Protein AF-A0A521YES2-F1 (afdb_monomer_lite)

Sequence (95 aa):
GELEEAHASLLRTQDLILELIASLALDADGEAGALARQIAPLYEYVYRRTLDASLRKDAAPLREVVRLITPMRAAWQSVLDCVQAGPVTTGVTRG

Foldseek 3Di:
DVLVVLLVVLVVVLVVLVVVLVPQPCVDDDPSNVVSVVCNVLSVQLNVLSVVCNVVVHCVSVVVSCVSVVVVVVVVVVVVVVVVVPPPPPDPPDD

Secondary structure (DSSP, 8-state):
-HHHHHHHHHHHHHHHHHHHHHTS-TT--HHHHHHHHHHHHHHHHHHHHHHHHHHHT-SHHHHHHHHHHHHHHHHHHHHHHHHHT----------

pLDDT: mean 89.88, std 11.69, range [52.5, 97.94]

Radius of gyration: 18.61 Å; chains: 1; bounding box: 31×32×68 Å

Structure (mmCIF, N/CA/C/O backbone):
data_AF-A0A521YES2-F1
#
_entry.id   AF-A0A521YES2-F1
#
loop_
_atom_site.group_PDB
_atom_site.id
_atom_site.type_symbol
_atom_site.label_atom_id
_atom_site.label_alt_id
_atom_site.label_comp_id
_atom_site.label_asym_id
_atom_site.label_entity_id
_atom_site.label_seq_id
_atom_site.pdbx_PDB_ins_code
_atom_site.Cartn_x
_atom_site.Cartn_y
_atom_site.Cartn_z
_atom_site.occupancy
_atom_site.B_iso_or_equiv
_atom_site.auth_seq_id
_atom_site.auth_comp_id
_atom_site.auth_asym_id
_atom_site.auth_atom_id
_atom_site.pdbx_PDB_model_num
ATOM 1 N N . GLY A 1 1 ? -6.5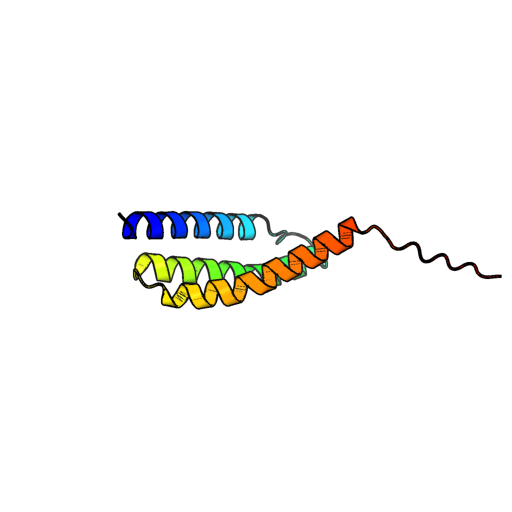15 -11.038 23.378 1.00 80.88 1 GLY A N 1
ATOM 2 C CA . GLY A 1 1 ? -7.950 -11.164 23.034 1.00 80.88 1 GLY A CA 1
ATOM 3 C C . GLY A 1 1 ? -8.145 -10.943 21.545 1.00 80.88 1 GLY A C 1
ATOM 4 O O . GLY A 1 1 ? -7.284 -10.329 20.930 1.00 80.88 1 GLY A O 1
ATOM 5 N N . GLU A 1 2 ? -9.258 -11.394 20.960 1.00 85.75 2 GLU A N 1
ATOM 6 C CA . GLU A 1 2 ? -9.475 -11.383 19.494 1.00 85.75 2 GLU A CA 1
ATOM 7 C C . GLU A 1 2 ? -9.269 -9.999 18.840 1.00 85.75 2 GLU A C 1
ATOM 9 O O . GLU A 1 2 ? -8.734 -9.892 17.739 1.00 85.75 2 GLU A O 1
ATOM 14 N N . LEU A 1 3 ? -9.616 -8.913 19.543 1.00 85.00 3 LEU A N 1
ATOM 15 C CA . LEU A 1 3 ? -9.404 -7.537 19.070 1.00 85.00 3 LEU A CA 1
ATOM 16 C C . LEU A 1 3 ? -7.922 -7.138 18.973 1.00 85.00 3 LEU A C 1
ATOM 18 O O . LEU A 1 3 ? -7.544 -6.391 18.069 1.00 85.00 3 LEU A O 1
ATOM 22 N N . GLU A 1 4 ? -7.084 -7.617 19.891 1.00 87.19 4 GLU A N 1
ATOM 23 C CA . GLU A 1 4 ? -5.640 -7.349 19.893 1.00 87.19 4 GLU A CA 1
ATOM 24 C C . GLU A 1 4 ? -4.958 -8.107 18.752 1.00 87.19 4 GLU A C 1
ATOM 26 O O . GLU A 1 4 ? -4.124 -7.547 18.043 1.00 87.19 4 GLU A O 1
ATOM 31 N N . GLU A 1 5 ? -5.372 -9.354 18.516 1.00 91.62 5 GLU A N 1
ATOM 32 C CA . GLU A 1 5 ? -4.874 -10.189 17.418 1.00 91.62 5 GLU A CA 1
ATOM 33 C C . GLU A 1 5 ? -5.275 -9.631 16.046 1.00 91.62 5 GLU A C 1
ATOM 35 O O . GLU A 1 5 ? -4.449 -9.563 15.128 1.00 91.62 5 GLU A O 1
ATOM 40 N N . ALA A 1 6 ? -6.519 -9.159 15.911 1.00 89.75 6 ALA A N 1
ATOM 41 C CA . ALA A 1 6 ? -6.984 -8.474 14.709 1.00 89.75 6 ALA A CA 1
ATOM 42 C C . ALA A 1 6 ? -6.181 -7.189 14.454 1.00 89.75 6 ALA A C 1
ATOM 44 O O . ALA A 1 6 ? -5.730 -6.945 13.334 1.00 89.75 6 ALA A O 1
ATOM 45 N N . HIS A 1 7 ? -5.945 -6.385 15.494 1.00 90.25 7 HIS A N 1
ATOM 46 C CA . HIS A 1 7 ? -5.145 -5.169 15.379 1.00 90.25 7 HIS A CA 1
ATOM 47 C C . HIS A 1 7 ? -3.692 -5.465 14.981 1.00 90.25 7 HIS A C 1
ATOM 49 O O . HIS A 1 7 ? -3.180 -4.839 14.053 1.00 90.25 7 HIS A O 1
ATOM 55 N N . ALA A 1 8 ? -3.052 -6.457 15.605 1.00 93.62 8 ALA A N 1
ATOM 56 C CA . ALA A 1 8 ? -1.694 -6.879 15.264 1.00 93.62 8 ALA A CA 1
ATOM 57 C C . ALA A 1 8 ? -1.588 -7.373 13.810 1.00 93.62 8 ALA A C 1
ATOM 59 O O . ALA A 1 8 ? -0.628 -7.057 13.106 1.00 93.62 8 ALA A O 1
ATOM 60 N N . SER A 1 9 ? -2.598 -8.100 13.328 1.00 94.38 9 SER A N 1
ATOM 61 C CA . SER A 1 9 ? -2.660 -8.556 11.934 1.00 94.38 9 SER A CA 1
ATOM 62 C C . SER A 1 9 ? -2.794 -7.389 10.952 1.00 94.38 9 SER A C 1
ATOM 64 O O . SER A 1 9 ? -2.158 -7.392 9.895 1.00 94.38 9 SER A O 1
ATOM 66 N N . LEU A 1 10 ? -3.568 -6.359 11.307 1.00 94.12 10 LEU A N 1
ATOM 67 C CA . LEU A 1 10 ? -3.687 -5.146 10.500 1.00 94.12 10 LEU A CA 1
ATOM 68 C C . LEU A 1 10 ? -2.386 -4.348 10.471 1.00 94.12 10 LEU A C 1
ATOM 70 O O . LEU A 1 10 ? -2.030 -3.844 9.409 1.00 94.12 10 LEU A O 1
ATOM 74 N N . LEU A 1 11 ? -1.672 -4.226 11.593 1.00 95.44 11 LEU A N 1
ATOM 75 C CA . LEU A 1 11 ? -0.360 -3.566 11.634 1.00 95.44 11 LEU A CA 1
ATOM 76 C C . LEU A 1 11 ? 0.641 -4.277 10.724 1.00 95.44 11 LEU A C 1
ATOM 78 O O . LEU A 1 11 ? 1.182 -3.654 9.820 1.00 95.44 11 LEU A O 1
ATOM 82 N N . ARG A 1 12 ? 0.758 -5.604 10.847 1.00 96.56 12 ARG A N 1
ATOM 83 C CA . ARG A 1 12 ? 1.613 -6.398 9.952 1.00 96.56 12 ARG A CA 1
ATOM 84 C C . ARG A 1 12 ? 1.260 -6.193 8.477 1.00 96.56 12 ARG A C 1
ATOM 86 O O . ARG A 1 12 ? 2.141 -6.093 7.634 1.00 96.56 12 ARG A O 1
ATOM 93 N N . THR A 1 13 ? -0.033 -6.147 8.154 1.00 95.50 13 THR A N 1
ATOM 94 C CA . THR A 1 13 ? -0.487 -5.909 6.774 1.00 95.50 13 THR A CA 1
ATOM 95 C C . THR A 1 13 ? -0.041 -4.533 6.277 1.00 95.50 13 THR A C 1
ATOM 97 O O . THR A 1 13 ? 0.432 -4.414 5.153 1.00 95.50 13 THR A O 1
ATOM 100 N N . GLN A 1 14 ? -0.174 -3.502 7.113 1.00 97.12 14 GLN A N 1
ATOM 101 C CA . GLN A 1 14 ? 0.256 -2.138 6.802 1.00 97.12 14 GLN A CA 1
ATOM 102 C C . GLN A 1 14 ? 1.764 -2.055 6.549 1.00 97.12 14 GLN A C 1
ATOM 104 O O . GLN A 1 14 ? 2.154 -1.442 5.558 1.00 97.12 14 GLN A O 1
ATOM 109 N N . ASP A 1 15 ? 2.576 -2.712 7.380 1.00 97.94 15 ASP A N 1
ATOM 110 C CA . ASP A 1 15 ? 4.034 -2.756 7.221 1.00 97.94 15 ASP A CA 1
ATOM 111 C C . ASP A 1 15 ? 4.420 -3.369 5.868 1.00 97.94 15 ASP A C 1
ATOM 113 O O . ASP A 1 15 ? 5.140 -2.749 5.089 1.00 97.94 15 ASP A O 1
ATOM 117 N N . LEU A 1 16 ? 3.835 -4.521 5.518 1.00 96.38 16 LEU A N 1
ATOM 118 C CA . LEU A 1 16 ? 4.070 -5.175 4.225 1.00 96.38 16 LEU A CA 1
ATOM 119 C C . LEU A 1 16 ? 3.682 -4.287 3.034 1.00 96.38 16 LEU A C 1
ATOM 121 O O . LEU A 1 16 ? 4.380 -4.259 2.024 1.00 96.38 16 LEU A O 1
ATOM 125 N N . ILE A 1 17 ? 2.563 -3.559 3.119 1.00 96.25 17 ILE A N 1
ATOM 126 C CA . ILE A 1 17 ? 2.145 -2.656 2.035 1.00 96.25 17 ILE A CA 1
ATOM 127 C C . ILE A 1 17 ? 3.127 -1.487 1.898 1.00 96.25 17 ILE A C 1
ATOM 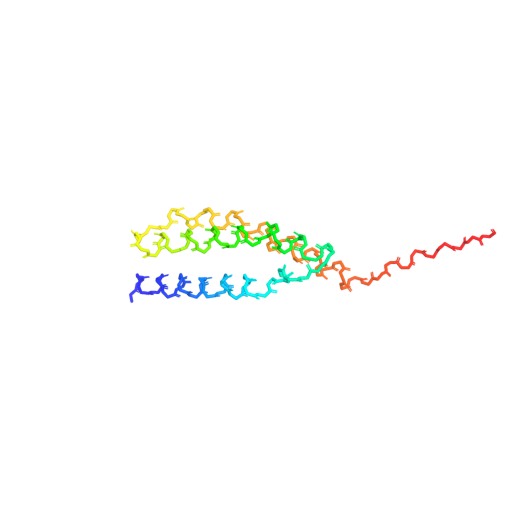129 O O . ILE A 1 17 ? 3.465 -1.110 0.778 1.00 96.25 17 ILE A O 1
ATOM 133 N N . LEU A 1 18 ? 3.599 -0.921 3.011 1.00 97.12 18 LEU A N 1
ATOM 134 C CA . LEU A 1 18 ? 4.594 0.153 2.990 1.00 97.12 18 LEU A CA 1
ATOM 135 C C . LEU A 1 18 ? 5.927 -0.325 2.408 1.00 97.12 18 LEU A C 1
ATOM 137 O O . LEU A 1 18 ? 6.518 0.385 1.597 1.00 97.12 18 LEU A O 1
ATOM 141 N N . GLU A 1 19 ? 6.366 -1.535 2.754 1.00 97.25 19 GLU A N 1
ATOM 142 C CA . GLU A 1 19 ? 7.546 -2.167 2.156 1.00 97.25 19 GLU A CA 1
ATOM 143 C C . GLU A 1 19 ? 7.381 -2.346 0.641 1.00 97.25 19 GLU A C 1
ATOM 145 O O . GLU A 1 19 ? 8.291 -2.015 -0.122 1.00 97.25 19 GLU A O 1
ATOM 150 N N . LEU A 1 20 ? 6.204 -2.788 0.179 1.00 95.12 20 LEU A N 1
ATOM 151 C CA . LEU A 1 20 ? 5.910 -2.891 -1.252 1.00 95.12 20 LEU A CA 1
ATOM 152 C C . LEU A 1 20 ? 6.005 -1.532 -1.949 1.00 95.12 20 LEU A C 1
ATOM 154 O O . LEU A 1 20 ? 6.633 -1.452 -3.002 1.00 95.12 20 LEU A O 1
ATOM 158 N N . ILE A 1 21 ? 5.434 -0.471 -1.371 1.00 95.94 21 ILE A N 1
ATOM 159 C CA . ILE A 1 21 ? 5.531 0.894 -1.918 1.00 95.94 21 ILE A CA 1
ATOM 160 C C . ILE A 1 21 ? 6.993 1.339 -1.990 1.00 95.94 21 ILE A C 1
ATOM 162 O O . ILE A 1 21 ? 7.434 1.805 -3.037 1.00 95.94 21 ILE A O 1
ATOM 166 N N . ALA A 1 22 ? 7.749 1.162 -0.905 1.00 96.56 22 ALA A N 1
ATOM 167 C CA . ALA A 1 22 ? 9.152 1.559 -0.830 1.00 96.56 22 ALA A CA 1
ATOM 168 C C . ALA A 1 22 ? 10.046 0.785 -1.813 1.00 96.56 22 ALA A C 1
ATOM 170 O O . ALA A 1 22 ? 11.075 1.298 -2.245 1.00 96.56 22 ALA A O 1
ATOM 171 N N . SER A 1 23 ? 9.655 -0.437 -2.185 1.00 95.25 23 SER A N 1
ATOM 172 C CA . SER A 1 23 ? 10.379 -1.262 -3.159 1.00 95.25 23 SER A CA 1
ATOM 173 C C . SER A 1 23 ? 10.125 -0.883 -4.625 1.00 95.25 23 SER A C 1
ATOM 175 O O . SER A 1 23 ? 10.805 -1.398 -5.515 1.00 95.25 23 SER A O 1
ATOM 177 N N . LEU A 1 24 ? 9.152 -0.007 -4.909 1.00 95.62 24 LEU A N 1
ATOM 178 C CA . LEU A 1 24 ? 8.835 0.402 -6.276 1.00 95.62 24 LEU A CA 1
ATOM 179 C C . LEU A 1 24 ? 9.952 1.270 -6.869 1.00 95.62 24 LEU A C 1
ATOM 181 O O . LEU A 1 24 ? 10.411 2.234 -6.262 1.00 95.62 24 LEU A O 1
ATOM 185 N N . ALA A 1 25 ? 10.328 0.980 -8.115 1.00 95.50 25 ALA A N 1
ATOM 186 C CA . ALA A 1 25 ? 11.347 1.718 -8.860 1.00 95.50 25 ALA A CA 1
ATOM 187 C C . ALA A 1 25 ? 10.814 3.061 -9.408 1.00 95.50 25 ALA A C 1
ATOM 189 O O . ALA A 1 25 ? 10.788 3.284 -10.616 1.00 95.50 25 ALA A O 1
ATOM 190 N N . LEU A 1 26 ? 10.338 3.951 -8.532 1.00 95.75 26 LEU A N 1
ATOM 191 C CA . LEU A 1 26 ? 9.666 5.203 -8.913 1.00 95.75 26 LEU A CA 1
ATOM 192 C C . LEU A 1 26 ? 10.574 6.187 -9.659 1.00 95.75 26 LEU A C 1
ATOM 194 O O . LEU A 1 26 ? 10.089 6.896 -10.545 1.00 95.75 26 LEU A O 1
ATOM 198 N N . ASP A 1 27 ? 11.866 6.175 -9.335 1.00 96.62 27 ASP A N 1
ATOM 199 C CA . ASP A 1 27 ? 12.894 7.023 -9.951 1.00 96.62 27 ASP A CA 1
ATOM 200 C C . ASP A 1 27 ? 13.513 6.395 -11.207 1.00 96.62 27 ASP A C 1
ATOM 202 O O . ASP A 1 27 ? 14.378 6.996 -11.841 1.00 96.62 27 ASP A O 1
ATOM 206 N N . ALA A 1 28 ? 13.096 5.181 -11.581 1.00 96.94 28 ALA A N 1
ATOM 207 C CA . ALA A 1 28 ? 13.568 4.564 -12.808 1.00 96.94 28 ALA A CA 1
ATOM 208 C C . ALA A 1 28 ? 12.951 5.237 -14.043 1.00 96.94 28 ALA A C 1
ATOM 210 O O . ALA A 1 28 ? 11.784 5.657 -14.061 1.00 96.94 28 ALA A O 1
ATOM 211 N N . ASP A 1 29 ? 13.737 5.265 -15.112 1.00 95.88 29 ASP A N 1
ATOM 212 C CA . ASP A 1 29 ? 13.273 5.609 -16.449 1.00 95.88 29 ASP A CA 1
ATOM 213 C C . ASP A 1 29 ? 12.680 4.384 -17.169 1.00 95.88 29 ASP A C 1
ATOM 215 O O . ASP A 1 29 ? 12.800 3.235 -16.732 1.00 95.88 29 ASP A O 1
ATOM 219 N N . GLY A 1 30 ? 12.020 4.633 -18.301 1.00 96.56 30 GLY A N 1
ATOM 220 C CA . GLY A 1 30 ? 11.445 3.584 -19.145 1.00 96.56 30 GLY A CA 1
ATOM 221 C C . GLY A 1 30 ? 10.208 2.902 -18.549 1.00 96.56 30 GLY A C 1
ATOM 222 O O . GLY A 1 30 ? 9.481 3.468 -17.727 1.00 96.56 30 GLY A O 1
ATOM 223 N N . GLU A 1 31 ? 9.943 1.676 -19.007 1.00 94.88 31 GLU A N 1
ATOM 224 C CA . GLU A 1 31 ? 8.718 0.929 -18.682 1.00 94.88 31 GLU A CA 1
ATOM 225 C C . GLU A 1 31 ? 8.615 0.569 -17.195 1.00 94.88 31 GLU A C 1
ATOM 227 O O . GLU A 1 31 ? 7.529 0.643 -16.622 1.00 94.88 31 GLU A O 1
ATOM 232 N N . ALA A 1 3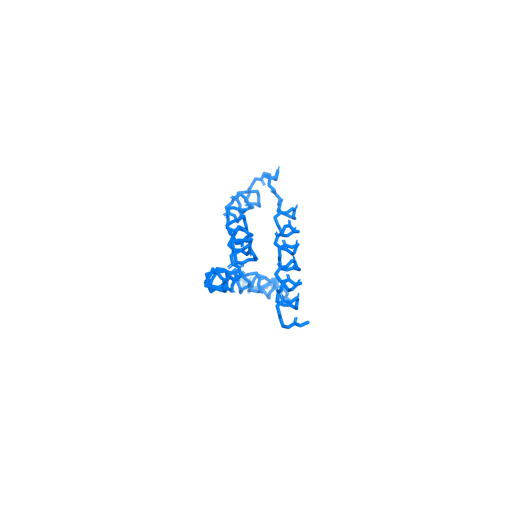2 ? 9.740 0.246 -16.549 1.00 91.56 32 ALA A N 1
ATOM 233 C CA . ALA A 1 32 ? 9.772 -0.114 -15.133 1.00 91.56 32 ALA A CA 1
ATOM 234 C C . ALA A 1 32 ? 9.293 1.041 -14.240 1.00 91.56 32 ALA A C 1
ATOM 236 O O . ALA A 1 32 ? 8.428 0.846 -13.385 1.00 91.56 32 ALA A O 1
ATOM 237 N N . GLY A 1 33 ? 9.791 2.257 -14.480 1.00 97.12 33 GLY A N 1
ATOM 238 C CA . GLY A 1 33 ? 9.347 3.437 -13.741 1.00 97.12 33 GLY A CA 1
ATOM 239 C C . GLY A 1 33 ? 7.914 3.846 -14.063 1.00 97.12 33 GLY A C 1
ATOM 240 O O . GLY A 1 33 ? 7.162 4.239 -13.169 1.00 97.12 33 GLY A O 1
ATOM 241 N N . ALA A 1 34 ? 7.498 3.729 -15.329 1.00 96.81 34 ALA A N 1
ATOM 242 C CA . ALA A 1 34 ? 6.118 4.004 -15.726 1.00 96.81 34 ALA A CA 1
ATOM 243 C C . ALA A 1 34 ? 5.130 3.070 -15.007 1.00 96.81 34 ALA A C 1
ATOM 245 O O . ALA A 1 34 ? 4.138 3.541 -14.450 1.00 96.81 34 ALA A O 1
ATOM 246 N N . LEU A 1 35 ? 5.442 1.773 -14.949 1.00 94.19 35 LEU A N 1
ATOM 247 C CA . LEU A 1 35 ? 4.645 0.781 -14.234 1.00 94.19 35 LEU A CA 1
ATOM 248 C C . LEU A 1 35 ? 4.652 1.029 -12.719 1.00 94.19 35 LEU A C 1
ATOM 250 O O . LEU A 1 35 ? 3.596 1.004 -12.088 1.00 94.19 35 LEU A O 1
ATOM 254 N N . ALA A 1 36 ? 5.814 1.334 -12.133 1.00 96.19 36 ALA A N 1
ATOM 255 C CA . ALA A 1 36 ? 5.932 1.654 -10.711 1.00 96.19 36 ALA A CA 1
ATOM 256 C C . ALA A 1 36 ? 5.006 2.818 -10.309 1.00 96.19 36 ALA A C 1
ATOM 258 O O . ALA A 1 36 ? 4.248 2.707 -9.344 1.00 96.19 36 ALA A O 1
ATOM 259 N N . ARG A 1 37 ? 4.986 3.899 -11.102 1.00 97.12 37 ARG A N 1
ATOM 260 C CA . ARG A 1 37 ? 4.106 5.061 -10.880 1.00 97.12 37 ARG A CA 1
ATOM 261 C C . ARG A 1 37 ? 2.619 4.748 -11.073 1.00 97.12 37 ARG A C 1
ATOM 263 O O . ARG A 1 37 ? 1.784 5.397 -10.452 1.00 97.12 37 ARG A O 1
ATOM 270 N N . GLN A 1 38 ? 2.270 3.755 -11.893 1.00 95.38 38 GLN A N 1
ATOM 271 C CA . GLN A 1 38 ? 0.885 3.289 -12.035 1.00 95.38 38 GLN A CA 1
ATOM 272 C C . GLN A 1 38 ? 0.422 2.430 -10.849 1.00 95.38 38 GLN A C 1
ATOM 274 O O . GLN A 1 38 ? -0.752 2.478 -10.485 1.00 95.38 38 GLN A O 1
ATOM 279 N N . ILE A 1 39 ? 1.325 1.656 -10.238 1.00 94.56 39 ILE A N 1
ATOM 280 C CA . ILE A 1 39 ? 1.003 0.748 -9.127 1.00 94.56 39 ILE A CA 1
ATOM 281 C C . ILE A 1 39 ? 0.988 1.476 -7.775 1.00 94.56 39 ILE A C 1
ATOM 283 O O . ILE A 1 39 ? 0.145 1.158 -6.935 1.00 94.56 39 ILE A O 1
ATOM 287 N N . ALA A 1 40 ? 1.867 2.461 -7.557 1.00 96.44 40 ALA A N 1
ATOM 288 C CA . ALA A 1 40 ? 1.989 3.156 -6.270 1.00 96.44 40 ALA A CA 1
ATOM 289 C C . ALA A 1 40 ? 0.649 3.664 -5.690 1.00 96.44 40 ALA A C 1
ATOM 291 O O . ALA A 1 40 ? 0.339 3.306 -4.549 1.00 96.44 40 ALA A O 1
ATOM 292 N N . PRO A 1 41 ? -0.223 4.362 -6.453 1.00 96.88 41 PRO A N 1
ATOM 293 C CA . PRO A 1 41 ? -1.501 4.848 -5.926 1.00 96.88 41 PRO A CA 1
ATOM 294 C C . PRO A 1 41 ? -2.438 3.733 -5.443 1.00 96.88 41 PRO A C 1
ATOM 296 O O . PRO A 1 41 ? -3.251 3.938 -4.540 1.00 96.88 41 PRO A O 1
ATOM 299 N N . LEU A 1 42 ? -2.343 2.536 -6.032 1.00 95.81 42 LEU A N 1
ATOM 300 C CA . LEU A 1 42 ? -3.143 1.390 -5.611 1.00 95.81 42 LEU A CA 1
ATOM 301 C C . LEU A 1 42 ? -2.685 0.868 -4.245 1.00 95.81 42 LEU A C 1
ATOM 303 O O . LEU A 1 42 ? -3.523 0.583 -3.387 1.00 95.81 42 LEU A O 1
ATOM 307 N N . TYR A 1 43 ? -1.375 0.757 -4.026 1.00 97.00 43 TYR A N 1
ATOM 308 C CA . TYR A 1 43 ? -0.836 0.339 -2.732 1.00 97.00 43 TYR A CA 1
ATOM 309 C C . TYR A 1 43 ? -1.085 1.393 -1.647 1.00 97.00 43 TYR A C 1
ATOM 311 O O . TYR A 1 43 ? -1.512 1.035 -0.550 1.00 97.00 43 TYR A O 1
ATOM 319 N N . GLU A 1 44 ? -0.954 2.684 -1.961 1.00 97.38 44 GLU A N 1
ATOM 320 C CA . GLU A 1 44 ? -1.331 3.777 -1.053 1.00 97.38 44 GLU A CA 1
ATOM 321 C C . GLU A 1 44 ? -2.814 3.714 -0.663 1.00 97.38 44 GLU A C 1
ATOM 323 O O . GLU A 1 44 ? -3.179 3.860 0.509 1.00 97.38 44 GLU A O 1
ATOM 328 N N . TYR A 1 45 ? -3.689 3.441 -1.636 1.00 97.38 45 TYR 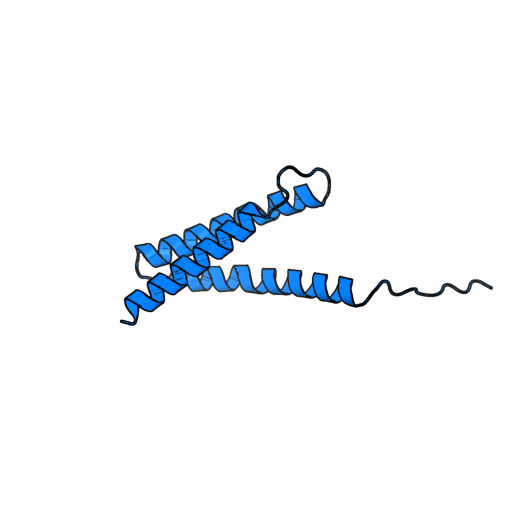A N 1
ATOM 329 C CA . TYR A 1 45 ? -5.110 3.258 -1.379 1.00 97.38 45 TYR A CA 1
ATOM 330 C C . TYR A 1 45 ? -5.358 2.081 -0.427 1.00 97.38 45 TYR A C 1
ATOM 332 O O . TYR A 1 45 ? -6.067 2.231 0.569 1.00 97.38 45 TYR A O 1
ATOM 340 N N . VAL A 1 46 ? -4.747 0.925 -0.695 1.00 97.19 46 VAL A N 1
ATOM 341 C CA . VAL A 1 46 ? -4.866 -0.283 0.134 1.00 97.19 46 VAL A CA 1
ATOM 342 C C . VAL A 1 46 ? -4.355 -0.048 1.564 1.00 97.19 46 VAL A C 1
ATOM 344 O O . VAL A 1 46 ? -5.025 -0.443 2.527 1.00 97.19 46 VAL A O 1
ATOM 347 N N . TYR A 1 47 ? -3.235 0.659 1.722 1.00 97.56 47 TYR A N 1
ATOM 348 C CA . TYR A 1 47 ? -2.720 1.083 3.024 1.00 97.56 47 TYR A CA 1
ATOM 349 C C . TYR A 1 47 ? -3.757 1.920 3.784 1.00 97.56 47 TYR A C 1
ATOM 351 O O . TYR A 1 47 ? -4.151 1.561 4.897 1.00 97.56 47 TYR A O 1
ATOM 359 N N . ARG A 1 48 ? -4.305 2.966 3.147 1.00 97.12 48 ARG A N 1
ATOM 360 C CA . ARG A 1 48 ? -5.330 3.835 3.747 1.00 97.12 48 ARG A CA 1
ATOM 361 C C . ARG A 1 48 ? -6.577 3.064 4.185 1.00 97.12 48 ARG A C 1
ATOM 363 O O . ARG A 1 48 ? -7.101 3.326 5.264 1.00 97.12 48 ARG A O 1
ATOM 370 N N . ARG A 1 49 ? -7.052 2.098 3.390 1.00 97.12 49 ARG A N 1
ATOM 371 C CA . ARG A 1 49 ? -8.229 1.277 3.747 1.00 97.12 49 ARG A CA 1
ATOM 372 C C . ARG A 1 49 ? -7.963 0.352 4.934 1.00 97.12 49 ARG A C 1
ATOM 374 O O . ARG A 1 49 ? -8.862 0.122 5.741 1.00 97.12 49 ARG A O 1
ATOM 381 N N . THR A 1 50 ? -6.735 -0.135 5.074 1.00 95.44 50 THR A N 1
ATOM 382 C CA . THR A 1 50 ? -6.323 -0.945 6.230 1.00 95.44 50 THR A CA 1
ATOM 383 C C . THR A 1 50 ? -6.232 -0.086 7.499 1.00 95.44 50 THR A C 1
ATOM 385 O O . THR A 1 50 ? -6.686 -0.499 8.568 1.00 95.44 50 THR A O 1
ATOM 388 N N . LEU A 1 51 ? -5.747 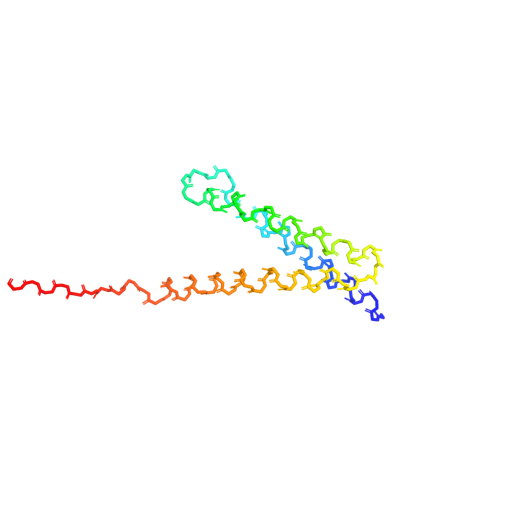1.152 7.364 1.00 95.25 51 LEU A N 1
ATOM 389 C CA . LEU A 1 51 ? -5.745 2.177 8.415 1.00 95.25 51 LEU A CA 1
ATOM 390 C C . LEU A 1 51 ? -7.164 2.531 8.873 1.00 95.25 51 LEU A C 1
ATOM 392 O O . LEU A 1 51 ? -7.464 2.479 10.065 1.00 95.25 51 LEU A O 1
ATOM 396 N N . ASP A 1 52 ? -8.057 2.813 7.921 1.00 94.94 52 ASP A N 1
ATOM 397 C CA . ASP A 1 52 ? -9.479 3.075 8.158 1.00 94.94 52 ASP A CA 1
ATOM 398 C C . ASP A 1 52 ? -10.133 1.955 8.979 1.00 94.94 52 ASP A C 1
ATOM 400 O O . ASP A 1 52 ? -10.859 2.232 9.937 1.00 94.94 52 ASP A O 1
ATOM 404 N N . ALA A 1 53 ? -9.869 0.697 8.612 1.00 93.81 53 ALA A N 1
ATOM 405 C CA . ALA A 1 53 ? -10.383 -0.474 9.314 1.00 93.81 53 ALA A CA 1
ATOM 406 C C . ALA A 1 53 ? -9.846 -0.567 10.751 1.00 93.81 53 ALA A C 1
ATOM 408 O O . ALA A 1 53 ? -10.607 -0.800 11.692 1.00 93.81 53 ALA A O 1
ATOM 409 N N . SER A 1 54 ? -8.543 -0.333 10.935 1.00 92.06 54 SER A N 1
ATOM 410 C CA . SER A 1 54 ? -7.882 -0.391 12.245 1.00 92.06 54 SER A CA 1
ATOM 411 C C . SER A 1 54 ? -8.359 0.710 13.199 1.00 92.06 54 SER A C 1
ATOM 413 O O . SER A 1 54 ? -8.548 0.448 14.392 1.00 92.06 54 SER A O 1
ATOM 415 N N . LEU A 1 55 ? -8.585 1.924 12.680 1.00 92.38 55 LEU A N 1
ATOM 416 C CA . LEU A 1 55 ? -9.061 3.080 13.445 1.00 92.38 55 LEU A CA 1
ATOM 417 C C . LEU A 1 55 ? -10.538 2.951 13.821 1.00 92.38 55 LEU A C 1
ATOM 419 O O . LEU A 1 55 ? -10.902 3.199 14.967 1.00 92.38 55 LEU A O 1
ATOM 423 N N . ARG A 1 56 ? -11.388 2.539 12.872 1.00 93.31 56 ARG A N 1
ATOM 424 C CA . ARG A 1 56 ? -12.839 2.411 13.089 1.00 93.31 56 ARG A CA 1
ATOM 425 C C . ARG A 1 56 ? -13.248 1.091 13.743 1.00 93.31 56 ARG A C 1
ATOM 427 O O . ARG A 1 56 ? -14.414 0.942 14.089 1.00 93.31 56 ARG A O 1
ATOM 434 N N . LYS A 1 57 ? -12.312 0.146 13.896 1.00 90.06 57 LYS A N 1
ATOM 435 C CA . LYS A 1 57 ? -12.587 -1.241 14.316 1.00 90.06 57 LYS A CA 1
ATOM 436 C C . LYS A 1 57 ? -13.668 -1.894 13.443 1.00 90.06 57 LYS A C 1
ATOM 438 O O . LYS A 1 57 ? -14.512 -2.637 13.929 1.00 90.06 57 LYS A O 1
ATOM 443 N N . ASP A 1 58 ? -13.620 -1.605 12.143 1.00 91.25 58 ASP A N 1
ATOM 444 C CA . ASP A 1 58 ? -14.579 -2.071 11.142 1.00 91.25 58 ASP A CA 1
ATOM 445 C C . ASP A 1 58 ? -13.850 -2.864 10.053 1.00 91.25 58 ASP A C 1
ATOM 447 O O . ASP A 1 58 ? -12.911 -2.372 9.433 1.00 91.25 58 ASP A O 1
ATOM 451 N N . ALA A 1 59 ? -14.290 -4.095 9.800 1.00 91.25 59 ALA A N 1
ATOM 452 C CA . ALA A 1 59 ? -13.715 -4.962 8.777 1.00 91.25 59 ALA A CA 1
ATOM 453 C C . ALA A 1 59 ? -14.249 -4.676 7.360 1.00 91.25 59 ALA A C 1
ATOM 455 O O . ALA A 1 59 ? -13.728 -5.224 6.386 1.00 91.25 59 ALA A O 1
ATOM 456 N N . ALA A 1 60 ? -15.281 -3.841 7.198 1.00 93.88 60 ALA A N 1
ATOM 457 C CA . ALA A 1 60 ? -15.875 -3.554 5.895 1.00 93.88 60 ALA A CA 1
ATOM 458 C C . ALA A 1 60 ? -14.872 -3.037 4.842 1.00 93.88 60 ALA A C 1
ATOM 460 O O . ALA A 1 60 ? -14.909 -3.556 3.720 1.00 93.88 60 ALA A O 1
ATOM 461 N N . PRO A 1 61 ? -13.936 -2.117 5.164 1.00 94.12 61 PRO A N 1
ATOM 462 C CA . PRO A 1 61 ? -12.889 -1.691 4.232 1.00 94.12 61 PRO A CA 1
ATOM 463 C C . PRO A 1 61 ? -11.966 -2.827 3.768 1.00 94.12 61 PRO A C 1
ATOM 465 O O . PRO A 1 61 ? -11.449 -2.787 2.654 1.00 94.12 61 PRO A O 1
ATOM 468 N N . LEU A 1 62 ? -11.779 -3.876 4.577 1.00 94.62 62 LEU A N 1
ATOM 469 C CA . LEU A 1 62 ? -10.859 -4.974 4.256 1.00 94.62 62 LEU A CA 1
ATOM 470 C C . LEU A 1 62 ? -11.366 -5.849 3.109 1.00 94.62 62 LEU A C 1
ATOM 472 O O . LEU A 1 62 ? -10.567 -6.423 2.372 1.00 94.62 62 LEU A O 1
ATOM 476 N N . ARG A 1 63 ? -12.686 -5.912 2.893 1.00 95.06 63 ARG A N 1
ATOM 477 C CA . ARG A 1 63 ? -13.251 -6.610 1.725 1.00 95.06 63 ARG A CA 1
ATOM 478 C C . ARG A 1 63 ? -12.776 -5.987 0.416 1.00 95.06 63 ARG A C 1
ATOM 480 O O . ARG A 1 63 ? -12.543 -6.688 -0.565 1.00 95.06 63 ARG A O 1
ATOM 487 N N . GLU A 1 64 ? -12.626 -4.670 0.404 1.00 94.44 64 GLU A N 1
ATOM 488 C CA . GLU A 1 64 ? -12.104 -3.938 -0.742 1.00 94.44 64 GLU A CA 1
ATOM 489 C C . GLU A 1 64 ? -10.602 -4.171 -0.920 1.00 94.44 64 GLU A C 1
ATOM 491 O O . GLU A 1 64 ? -10.170 -4.468 -2.030 1.00 94.44 64 GLU A O 1
ATOM 496 N N . VAL A 1 65 ? -9.832 -4.157 0.174 1.00 96.50 65 VAL A N 1
ATOM 497 C CA . VAL A 1 65 ? -8.401 -4.508 0.163 1.00 96.50 65 VAL A CA 1
ATOM 498 C C . VAL A 1 65 ? -8.172 -5.886 -0.461 1.00 96.50 65 VAL A C 1
ATOM 500 O O . VAL A 1 65 ? -7.381 -6.014 -1.395 1.00 96.50 65 VAL A O 1
ATOM 503 N N . VAL A 1 66 ? -8.911 -6.907 -0.013 1.00 96.25 66 VAL A N 1
ATOM 504 C CA . VAL A 1 66 ? -8.803 -8.272 -0.555 1.00 96.25 66 VAL A CA 1
ATOM 505 C C . VAL A 1 66 ? -9.140 -8.300 -2.044 1.00 96.25 66 VAL A C 1
ATOM 507 O O . VAL A 1 66 ? -8.416 -8.926 -2.8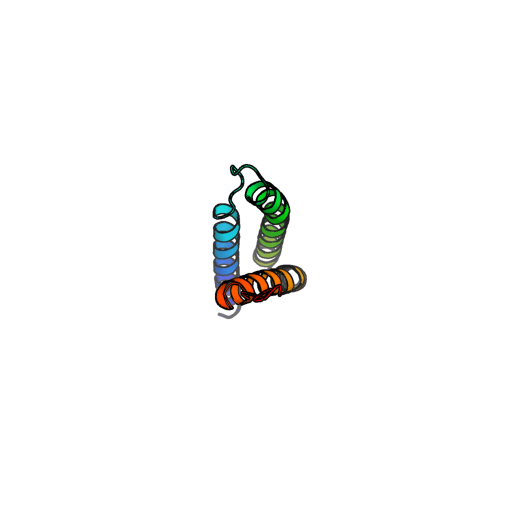20 1.00 96.25 66 VAL A O 1
ATOM 510 N N . ARG A 1 67 ? -10.194 -7.594 -2.474 1.00 96.19 67 ARG A N 1
ATOM 511 C CA . ARG A 1 67 ? -10.574 -7.514 -3.893 1.00 96.19 67 ARG A CA 1
ATOM 512 C C . ARG A 1 67 ? -9.495 -6.883 -4.774 1.00 96.19 67 ARG A C 1
ATOM 514 O O . ARG A 1 67 ? -9.387 -7.276 -5.930 1.00 96.19 67 ARG A O 1
ATOM 521 N N . LEU A 1 68 ? -8.730 -5.925 -4.256 1.00 95.12 68 LEU A N 1
ATOM 522 C CA . LEU A 1 68 ? -7.684 -5.223 -5.004 1.00 95.12 68 LEU A CA 1
ATOM 523 C C . LEU A 1 68 ? -6.361 -6.002 -5.034 1.00 95.12 68 LEU A C 1
ATOM 525 O O . LEU A 1 68 ? -5.757 -6.159 -6.092 1.00 95.12 68 LEU A O 1
ATOM 529 N N . ILE A 1 69 ? -5.925 -6.533 -3.889 1.00 94.19 69 ILE A N 1
ATOM 530 C CA . ILE A 1 69 ? -4.629 -7.218 -3.766 1.00 94.19 69 ILE A CA 1
ATOM 531 C C . ILE A 1 69 ? -4.653 -8.625 -4.373 1.00 94.19 69 ILE A C 1
ATOM 533 O O . ILE A 1 69 ? -3.646 -9.069 -4.922 1.00 94.19 69 ILE A O 1
ATOM 537 N N . THR A 1 70 ? -5.787 -9.331 -4.325 1.00 95.31 70 THR A N 1
ATOM 538 C CA . THR A 1 70 ? -5.896 -10.697 -4.872 1.00 95.31 70 THR A CA 1
ATOM 539 C C . THR A 1 70 ? -5.497 -10.799 -6.353 1.00 95.31 70 THR A C 1
ATOM 541 O O . THR A 1 70 ? -4.599 -11.590 -6.654 1.00 95.31 70 THR A O 1
ATOM 544 N N . PRO A 1 71 ? -6.097 -10.030 -7.285 1.00 94.44 71 PRO A N 1
ATOM 545 C CA . PRO A 1 71 ? -5.707 -10.080 -8.693 1.00 94.44 71 PRO A CA 1
ATOM 546 C C . PRO A 1 71 ? -4.286 -9.554 -8.930 1.00 94.44 71 PRO A C 1
ATOM 548 O O . PRO A 1 71 ? -3.585 -10.095 -9.778 1.00 94.44 71 PRO A O 1
ATOM 551 N N . MET A 1 72 ? -3.825 -8.568 -8.153 1.00 92.50 72 MET A N 1
ATOM 552 C CA . MET A 1 72 ? -2.449 -8.067 -8.246 1.00 92.50 72 MET A CA 1
ATOM 553 C C . MET A 1 72 ? -1.432 -9.169 -7.921 1.00 92.50 72 MET A C 1
ATOM 555 O O . MET A 1 72 ? -0.499 -9.405 -8.684 1.00 92.50 72 MET A O 1
ATOM 559 N N . ARG A 1 73 ? -1.648 -9.911 -6.826 1.00 92.50 73 ARG A N 1
ATOM 560 C CA . ARG A 1 73 ? -0.817 -11.069 -6.466 1.00 92.50 73 ARG A CA 1
ATOM 561 C C . ARG A 1 73 ? -0.811 -12.120 -7.576 1.00 92.50 73 ARG A C 1
ATOM 563 O O . ARG A 1 73 ? 0.237 -12.675 -7.883 1.00 92.50 73 ARG A O 1
ATOM 570 N N . ALA A 1 74 ? -1.974 -12.393 -8.170 1.00 94.38 74 ALA A N 1
ATOM 571 C CA . ALA A 1 74 ? -2.093 -13.358 -9.259 1.00 94.38 74 ALA A CA 1
ATOM 572 C C . ALA A 1 74 ? -1.311 -12.920 -10.509 1.00 94.38 74 ALA A C 1
ATOM 574 O O . ALA A 1 74 ? -0.640 -13.747 -11.122 1.00 94.38 74 ALA A O 1
ATOM 575 N N . ALA A 1 75 ? -1.338 -11.629 -10.850 1.00 90.50 75 ALA A N 1
ATOM 576 C CA . ALA A 1 75 ? -0.551 -11.084 -11.952 1.00 90.50 75 ALA A CA 1
ATOM 577 C C . ALA A 1 75 ? 0.959 -11.265 -11.717 1.00 90.50 75 ALA A C 1
ATOM 579 O O . ALA A 1 75 ? 1.656 -11.758 -12.600 1.00 90.50 75 ALA A O 1
ATOM 580 N N . TRP A 1 76 ? 1.456 -10.960 -10.512 1.00 89.00 76 TRP A N 1
ATOM 581 C CA . TRP A 1 76 ? 2.865 -11.183 -10.164 1.00 89.00 76 TRP A CA 1
ATOM 582 C C . TRP A 1 76 ? 3.263 -12.657 -10.212 1.00 89.00 76 TRP A C 1
ATOM 584 O O . TRP A 1 76 ? 4.321 -12.982 -10.747 1.00 89.00 76 TRP A O 1
ATOM 594 N N . GLN A 1 77 ? 2.405 -13.552 -9.715 1.00 92.62 77 GLN A N 1
ATOM 595 C CA . GLN A 1 77 ? 2.654 -14.990 -9.802 1.00 92.62 77 GLN A CA 1
ATOM 596 C C . GLN A 1 77 ? 2.775 -15.441 -11.261 1.00 92.62 77 GLN A C 1
ATOM 598 O O . GLN A 1 77 ? 3.731 -16.121 -11.610 1.00 92.62 77 GLN A O 1
ATOM 603 N N . SER A 1 78 ? 1.873 -14.981 -12.134 1.00 92.50 78 SER A N 1
ATOM 604 C CA . SER A 1 78 ? 1.925 -15.309 -13.562 1.00 92.50 78 SER A CA 1
ATOM 605 C C . SER A 1 78 ? 3.218 -14.837 -14.236 1.00 92.50 78 SER A C 1
ATOM 607 O O . SER A 1 78 ? 3.709 -15.510 -15.142 1.00 92.50 78 SER A O 1
ATOM 609 N N . VAL A 1 79 ? 3.769 -13.690 -13.825 1.00 89.25 79 VAL A N 1
ATOM 610 C CA . VAL A 1 79 ? 5.055 -13.193 -14.338 1.00 89.25 79 VAL A CA 1
ATOM 611 C C . VAL A 1 79 ? 6.210 -14.065 -13.846 1.00 89.25 79 VAL A C 1
ATOM 613 O O . VAL A 1 79 ? 7.068 -14.430 -14.647 1.00 89.25 79 VAL A O 1
ATOM 616 N N . LEU A 1 80 ? 6.225 -14.436 -12.562 1.00 89.62 80 LEU A N 1
ATOM 617 C CA . LEU A 1 80 ? 7.248 -15.324 -11.999 1.00 89.62 80 LEU A CA 1
ATOM 618 C C . LEU A 1 80 ? 7.252 -16.688 -12.693 1.00 89.62 80 LEU A C 1
ATOM 620 O O . LEU A 1 80 ? 8.315 -17.161 -13.092 1.00 89.62 80 LEU A O 1
ATOM 624 N N . ASP A 1 81 ? 6.073 -17.270 -12.906 1.00 91.75 81 ASP A N 1
ATOM 625 C CA . ASP A 1 81 ? 5.922 -18.555 -13.590 1.00 91.75 81 ASP A CA 1
ATOM 626 C C . ASP A 1 81 ? 6.456 -18.474 -15.034 1.00 91.75 81 ASP A C 1
ATOM 628 O O . ASP A 1 81 ? 7.159 -19.373 -15.498 1.00 91.75 81 ASP A O 1
ATOM 632 N N . CYS A 1 82 ? 6.192 -17.362 -15.733 1.00 88.50 82 CYS A N 1
ATOM 633 C CA . CYS A 1 82 ? 6.714 -17.102 -17.078 1.00 88.50 82 CYS A CA 1
ATOM 634 C C . CYS A 1 82 ? 8.249 -16.997 -17.099 1.00 88.50 82 CYS A C 1
ATOM 636 O O . CYS A 1 82 ? 8.902 -17.595 -17.952 1.00 88.50 82 CYS A O 1
ATOM 638 N N . VAL A 1 83 ? 8.842 -16.281 -16.136 1.00 87.81 83 VAL A N 1
ATOM 639 C CA . VAL A 1 83 ? 10.304 -16.144 -16.015 1.00 87.81 83 VAL A CA 1
ATOM 640 C C . VAL A 1 83 ? 10.966 -17.493 -15.710 1.00 87.81 83 VAL A C 1
ATOM 642 O O . VAL A 1 83 ? 12.031 -17.793 -16.249 1.00 87.81 83 VAL A O 1
ATOM 645 N N . GLN A 1 84 ? 10.335 -18.327 -14.880 1.00 77.94 84 GLN A N 1
ATOM 646 C CA . GLN A 1 84 ? 10.850 -19.645 -14.496 1.00 77.94 84 GLN A CA 1
ATOM 647 C C . GLN A 1 84 ? 10.736 -20.697 -15.605 1.00 77.94 84 GLN A C 1
ATOM 649 O O . GLN A 1 84 ? 11.569 -21.600 -15.666 1.00 77.94 84 GLN A O 1
ATOM 654 N N . ALA A 1 85 ? 9.749 -20.576 -16.497 1.00 75.38 85 ALA A N 1
ATOM 655 C CA . ALA A 1 85 ? 9.572 -21.482 -17.632 1.00 75.38 85 ALA A CA 1
ATOM 656 C C . ALA A 1 85 ? 10.712 -21.403 -18.674 1.00 75.38 85 ALA A C 1
ATOM 658 O O . ALA A 1 85 ? 10.820 -22.287 -19.525 1.00 75.38 85 ALA A O 1
ATOM 659 N N . GLY A 1 86 ? 11.590 -20.394 -18.587 1.00 62.38 86 GLY A N 1
ATOM 660 C CA . GLY A 1 86 ? 12.688 -20.163 -19.526 1.00 62.38 86 GLY A CA 1
ATOM 661 C C . GLY A 1 86 ? 12.201 -19.680 -20.902 1.00 62.38 86 GLY A C 1
ATOM 662 O O . GLY A 1 86 ? 11.029 -19.838 -21.249 1.00 62.38 86 GLY A O 1
ATOM 663 N N . PRO A 1 87 ? 13.069 -19.060 -21.723 1.00 60.81 87 PRO A N 1
ATOM 664 C CA . PRO A 1 87 ? 12.680 -18.675 -23.070 1.00 60.81 87 PRO A CA 1
ATOM 665 C C . PRO A 1 87 ? 12.359 -19.944 -23.862 1.00 60.81 87 PRO A C 1
ATOM 667 O O . PRO A 1 87 ? 13.230 -20.789 -24.064 1.00 60.81 87 PRO A O 1
ATOM 670 N N . VAL A 1 88 ? 11.115 -20.074 -24.330 1.00 59.75 88 VAL A N 1
ATOM 671 C CA . VAL A 1 88 ? 10.752 -21.079 -25.333 1.00 59.75 88 VAL A CA 1
ATOM 672 C C . VAL A 1 88 ? 11.552 -20.748 -26.593 1.00 59.75 88 VAL A C 1
ATOM 674 O O . VAL A 1 88 ? 11.149 -19.915 -27.407 1.00 59.75 88 VAL A O 1
ATOM 677 N N . THR A 1 89 ? 12.718 -21.375 -26.748 1.00 57.44 89 THR A N 1
ATOM 678 C CA . THR A 1 89 ? 13.486 -21.410 -27.992 1.00 57.44 89 THR A CA 1
ATOM 679 C C . THR A 1 89 ? 12.661 -22.182 -29.009 1.00 57.44 89 THR A C 1
ATOM 681 O O . THR A 1 89 ? 12.836 -23.376 -29.235 1.00 57.44 89 THR A O 1
ATOM 684 N N . THR A 1 90 ? 11.707 -21.484 -29.622 1.00 56.91 90 THR A N 1
ATOM 685 C CA . THR A 1 90 ? 11.007 -21.991 -30.794 1.00 56.91 90 THR A CA 1
ATOM 686 C C . THR A 1 90 ? 12.036 -22.008 -31.913 1.00 56.91 90 THR A C 1
ATOM 688 O O . THR A 1 90 ? 12.336 -20.981 -32.520 1.00 56.91 90 THR A O 1
ATOM 691 N N . GLY A 1 91 ? 12.651 -23.173 -32.117 1.00 53.12 91 GLY A N 1
ATOM 692 C CA . GLY A 1 91 ? 13.567 -23.424 -33.215 1.00 53.12 91 GLY A CA 1
ATOM 693 C C . GLY A 1 91 ? 12.848 -23.199 -34.539 1.00 53.12 91 GLY A C 1
ATOM 694 O O . GLY A 1 91 ? 12.143 -24.074 -35.031 1.00 53.12 91 GLY A O 1
ATOM 695 N N . VAL A 1 92 ? 13.038 -22.021 -35.128 1.00 58.84 92 VAL A N 1
ATOM 696 C CA . VAL A 1 92 ? 12.815 -21.812 -36.557 1.00 58.84 92 VAL A CA 1
ATOM 697 C C . VAL A 1 92 ? 13.973 -22.498 -37.277 1.00 58.84 92 VAL A C 1
ATOM 699 O O . VAL A 1 92 ? 15.021 -21.910 -37.527 1.00 58.84 92 VAL A O 1
ATOM 702 N N . THR A 1 93 ? 13.796 -23.781 -37.586 1.00 58.09 93 THR A N 1
ATOM 703 C CA . THR A 1 93 ? 14.567 -24.447 -38.636 1.00 58.09 93 THR A CA 1
ATOM 704 C C . THR A 1 93 ? 13.994 -23.969 -39.966 1.00 58.09 93 THR A C 1
ATOM 706 O O . THR A 1 93 ? 12.972 -24.469 -40.430 1.00 58.09 93 THR A O 1
ATOM 709 N N . ARG A 1 94 ? 14.606 -22.938 -40.554 1.00 52.50 94 ARG A N 1
ATOM 710 C CA . ARG A 1 94 ? 14.337 -22.558 -41.943 1.00 52.50 94 ARG A CA 1
ATOM 711 C C . ARG A 1 94 ? 15.242 -23.412 -42.833 1.00 52.50 94 ARG A C 1
ATOM 713 O O . ARG A 1 94 ? 16.462 -23.315 -42.707 1.00 52.50 94 ARG A O 1
ATOM 720 N N . GLY A 1 95 ? 14.626 -24.282 -43.634 1.00 59.25 95 GLY A N 1
ATOM 721 C CA . GLY A 1 95 ? 15.266 -24.939 -44.778 1.00 59.25 95 GLY A CA 1
ATOM 722 C C . GLY A 1 95 ? 15.397 -24.015 -45.979 1.00 59.25 95 GLY A C 1
ATOM 723 O O . GLY A 1 95 ? 14.897 -22.867 -45.904 1.00 59.25 95 GLY A O 1
#